Protein AF-T0Z0Q4-F1 (afdb_monomer)

Sequence (146 aa):
KEEAIEDSIKATIDDVARAISLTKPKDSENGPKSVRIILASDWKCKAYNALCKERTMEKVLSNKEFASVEKQELAKFLSKYMKGLNSIKPIPEISQKEMNTAFTEAKKFMESKIGCSVEIESESESDSKRASRAETLKPSIDAVWA

pLDDT: mean 94.5, std 3.73, range [77.31, 98.0]

Organism: NCBI:txid410659

Secondary structure (DSSP, 8-state):
-HHHHHHHHHHHHHHHHHHHHHH--TT--S--SEEEEEEPPHHHHHHHHHHHHH--HHHHHT-GGGTTS-HHHHHHHHHHHHTTTTT--------HHHHHHHHHHHHHHHHHHHSSEEEEEETTT---TTGGG-BTTB-EEEEE--

Nearest PDB structures (foldseek):
  8cbb-assembly2_D  TM=2.876E-01  e=1.851E+00  Enhygromyxa salina

Structure (mmCIF, N/CA/C/O backbone):
data_AF-T0Z0Q4-F1
#
_entry.id   AF-T0Z0Q4-F1
#
loop_
_atom_site.group_PDB
_atom_site.id
_atom_site.type_symbol
_atom_site.label_atom_id
_atom_site.label_alt_id
_atom_site.label_comp_id
_atom_site.label_asym_id
_atom_site.label_entity_id
_atom_site.label_seq_id
_atom_site.pdbx_PDB_ins_code
_atom_site.Cartn_x
_atom_site.Cartn_y
_atom_site.Cartn_z
_atom_site.occupancy
_atom_site.B_iso_or_equiv
_atom_site.auth_seq_id
_atom_site.auth_comp_id
_atom_site.auth_asym_id
_atom_site.auth_atom_id
_atom_site.pdbx_PDB_model_num
ATOM 1 N N . LYS A 1 1 ? 1.549 -13.871 9.266 1.00 85.81 1 LYS A N 1
ATOM 2 C CA . LYS A 1 1 ? 2.051 -12.557 8.789 1.00 85.81 1 LYS A CA 1
ATOM 3 C C . LYS A 1 1 ? 2.891 -12.760 7.542 1.00 85.81 1 LYS A C 1
ATOM 5 O O . LYS A 1 1 ? 2.504 -12.224 6.522 1.00 85.81 1 LYS A O 1
ATOM 10 N N . GLU A 1 2 ? 3.934 -13.589 7.614 1.00 89.69 2 GLU A N 1
ATOM 11 C CA . GLU A 1 2 ? 4.782 -13.972 6.471 1.00 89.69 2 GLU A CA 1
ATOM 12 C C . GLU A 1 2 ? 3.971 -14.436 5.255 1.00 89.69 2 GLU A C 1
ATOM 14 O O . GLU A 1 2 ? 4.082 -13.829 4.201 1.00 89.69 2 GLU A O 1
ATOM 19 N N . GLU A 1 3 ? 3.049 -15.389 5.433 1.00 93.38 3 GLU A N 1
ATOM 20 C CA . GLU A 1 3 ? 2.157 -15.854 4.355 1.00 93.38 3 GLU A CA 1
ATOM 21 C C . GLU A 1 3 ? 1.392 -14.703 3.670 1.00 93.38 3 GLU A C 1
ATOM 23 O O . GLU A 1 3 ? 1.388 -14.591 2.451 1.00 93.38 3 GLU A O 1
ATOM 28 N N . ALA A 1 4 ? 0.832 -13.768 4.448 1.00 94.00 4 ALA A N 1
ATOM 29 C CA . ALA A 1 4 ? 0.109 -12.618 3.900 1.00 94.00 4 ALA A CA 1
ATOM 30 C C . ALA A 1 4 ? 1.024 -11.634 3.144 1.00 94.00 4 ALA A C 1
ATOM 32 O O . ALA A 1 4 ? 0.576 -10.982 2.200 1.00 94.00 4 ALA A O 1
ATOM 33 N N . ILE A 1 5 ? 2.290 -11.515 3.553 1.00 95.75 5 ILE A N 1
ATOM 34 C CA . ILE A 1 5 ? 3.295 -10.697 2.864 1.00 95.75 5 ILE A CA 1
ATOM 35 C C . ILE A 1 5 ? 3.680 -11.362 1.541 1.00 95.75 5 ILE A C 1
ATOM 37 O O . ILE A 1 5 ? 3.664 -10.706 0.501 1.00 95.75 5 ILE A O 1
ATOM 41 N N . GLU A 1 6 ? 3.978 -12.662 1.555 1.00 96.06 6 GLU A N 1
ATOM 42 C CA . GLU A 1 6 ? 4.308 -13.419 0.346 1.00 96.06 6 GLU A CA 1
ATOM 43 C C . GLU A 1 6 ? 3.171 -13.397 -0.675 1.00 96.06 6 GLU A C 1
ATOM 45 O O . GLU A 1 6 ? 3.405 -13.172 -1.865 1.00 96.06 6 GLU A O 1
ATOM 50 N N . ASP A 1 7 ? 1.936 -13.593 -0.216 1.00 96.88 7 ASP A N 1
ATOM 51 C CA . ASP A 1 7 ? 0.750 -13.522 -1.061 1.00 96.88 7 ASP A CA 1
ATOM 52 C C . ASP A 1 7 ? 0.555 -12.116 -1.629 1.00 96.88 7 ASP A C 1
ATOM 54 O O . ASP A 1 7 ? 0.236 -11.971 -2.810 1.00 96.88 7 ASP A O 1
ATOM 58 N N . SER A 1 8 ? 0.815 -11.073 -0.833 1.00 96.81 8 SER A N 1
ATOM 59 C CA . SER A 1 8 ? 0.790 -9.688 -1.309 1.00 96.81 8 SER A CA 1
ATOM 60 C C . SER A 1 8 ? 1.841 -9.447 -2.396 1.00 96.81 8 SER A C 1
ATOM 62 O O . SER A 1 8 ? 1.524 -8.837 -3.418 1.00 96.81 8 SER A O 1
ATOM 64 N N . ILE A 1 9 ? 3.062 -9.971 -2.246 1.00 97.81 9 ILE A N 1
ATOM 65 C CA . ILE A 1 9 ? 4.125 -9.860 -3.258 1.00 97.81 9 ILE A CA 1
ATOM 66 C C . ILE A 1 9 ? 3.714 -10.570 -4.552 1.00 97.81 9 ILE A C 1
ATOM 68 O O . ILE A 1 9 ? 3.768 -9.962 -5.622 1.00 97.81 9 ILE A O 1
ATOM 72 N N . LYS A 1 10 ? 3.254 -11.826 -4.471 1.00 97.62 10 LYS A N 1
ATOM 73 C CA . LYS A 1 10 ? 2.795 -12.602 -5.640 1.00 97.62 10 LYS A CA 1
ATOM 74 C C . LYS A 1 10 ? 1.644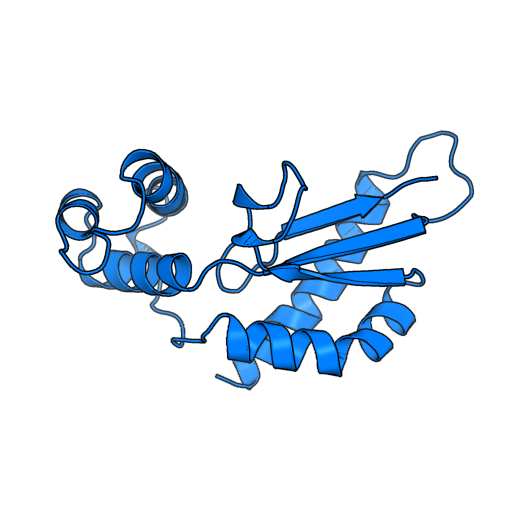 -11.892 -6.356 1.00 97.62 10 LYS A C 1
ATOM 76 O O . LYS A 1 10 ? 1.720 -11.660 -7.560 1.00 97.62 10 LYS A O 1
ATOM 81 N N . ALA A 1 11 ? 0.627 -11.466 -5.607 1.00 97.69 11 ALA A N 1
ATOM 82 C CA . ALA A 1 11 ? -0.507 -10.727 -6.152 1.00 97.69 11 ALA A CA 1
ATOM 83 C C . ALA A 1 11 ? -0.083 -9.389 -6.775 1.00 97.69 11 ALA A C 1
ATOM 85 O O . ALA A 1 11 ? -0.639 -8.990 -7.797 1.00 97.69 11 ALA A O 1
ATOM 86 N N . THR A 1 12 ? 0.916 -8.713 -6.197 1.00 97.94 12 THR A N 1
ATOM 87 C CA . THR A 1 12 ? 1.457 -7.461 -6.741 1.00 97.94 12 THR A CA 1
ATOM 88 C C . THR A 1 12 ? 2.158 -7.695 -8.074 1.00 97.94 12 THR A C 1
ATOM 90 O O . THR A 1 12 ? 1.944 -6.915 -8.994 1.00 97.94 12 THR A O 1
ATOM 93 N N . ILE A 1 13 ? 2.944 -8.767 -8.226 1.00 97.38 13 ILE A N 1
ATOM 94 C CA . ILE A 1 13 ? 3.571 -9.122 -9.513 1.00 97.38 13 ILE A CA 1
ATOM 95 C C . ILE A 1 13 ? 2.496 -9.286 -10.597 1.00 97.38 13 ILE A C 1
ATOM 97 O O . ILE A 1 13 ? 2.605 -8.691 -11.673 1.00 97.38 13 ILE A O 1
ATOM 101 N N . ASP A 1 14 ? 1.427 -10.024 -10.294 1.00 97.06 14 ASP A N 1
ATOM 102 C CA . ASP A 1 14 ? 0.314 -10.228 -11.224 1.00 97.06 14 ASP A CA 1
ATOM 103 C C . ASP A 1 14 ? -0.428 -8.919 -11.537 1.00 97.06 14 ASP A C 1
ATOM 105 O O . ASP A 1 14 ? -0.777 -8.651 -12.690 1.00 97.06 14 ASP A O 1
ATOM 109 N N . ASP A 1 15 ? -0.669 -8.081 -10.524 1.00 96.88 15 ASP A N 1
ATOM 110 C CA . ASP A 1 15 ? -1.294 -6.768 -10.694 1.00 96.88 15 ASP A CA 1
ATOM 111 C C . ASP A 1 15 ? -0.422 -5.823 -11.532 1.00 96.88 15 ASP A C 1
ATOM 113 O O . ASP A 1 15 ? -0.968 -5.074 -12.344 1.00 96.88 15 ASP A O 1
ATOM 117 N N . VAL A 1 16 ? 0.908 -5.876 -11.404 1.00 96.50 16 VAL A N 1
ATOM 118 C CA . VAL A 1 16 ? 1.832 -5.098 -12.241 1.00 96.50 16 VAL A CA 1
ATOM 119 C C . VAL A 1 16 ? 1.744 -5.565 -13.690 1.00 96.50 16 VAL A C 1
ATOM 121 O O . VAL A 1 16 ? 1.540 -4.736 -14.575 1.00 96.50 16 VAL A O 1
ATOM 124 N N . ALA A 1 17 ? 1.823 -6.873 -13.947 1.00 94.00 17 ALA A N 1
ATOM 125 C CA . ALA A 1 17 ? 1.706 -7.416 -15.300 1.00 94.00 17 ALA A CA 1
ATOM 126 C C . ALA A 1 17 ? 0.376 -7.007 -15.960 1.00 94.00 17 ALA A C 1
ATOM 128 O O . ALA A 1 17 ? 0.351 -6.530 -17.100 1.00 94.00 17 ALA A O 1
ATOM 129 N N . ARG A 1 18 ? -0.732 -7.094 -15.209 1.00 94.75 18 ARG A N 1
ATOM 130 C CA . ARG A 1 18 ? -2.044 -6.598 -15.650 1.00 94.75 18 ARG A CA 1
ATOM 131 C C . ARG A 1 18 ? -2.023 -5.095 -15.916 1.00 94.75 18 ARG A C 1
ATOM 133 O O . ARG A 1 18 ? -2.466 -4.669 -16.982 1.00 94.75 18 ARG A O 1
ATOM 140 N N . ALA A 1 19 ? -1.504 -4.289 -14.994 1.00 93.56 19 ALA A N 1
ATOM 141 C CA . ALA A 1 19 ? -1.449 -2.837 -15.140 1.00 9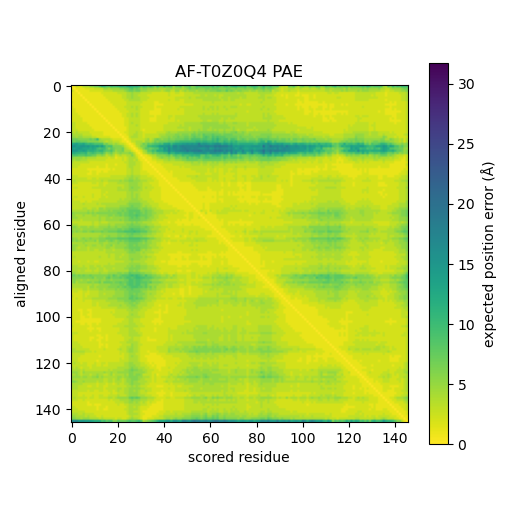3.56 19 ALA A CA 1
ATOM 142 C C . ALA A 1 19 ? -0.654 -2.421 -16.384 1.00 93.56 19 ALA A C 1
ATOM 144 O O . ALA A 1 19 ? -1.125 -1.575 -17.142 1.00 93.56 19 ALA A O 1
ATOM 145 N N . ILE A 1 20 ? 0.493 -3.051 -16.642 1.00 92.94 20 ILE A N 1
ATOM 146 C CA . ILE A 1 20 ? 1.300 -2.818 -17.846 1.00 92.94 20 ILE A CA 1
ATOM 147 C C . ILE A 1 20 ? 0.488 -3.146 -19.099 1.00 92.94 20 ILE A C 1
ATOM 149 O O . ILE A 1 20 ? 0.399 -2.311 -19.997 1.00 92.94 20 ILE A O 1
ATOM 153 N N . SER A 1 21 ? -0.167 -4.312 -19.142 1.00 91.44 21 SER A N 1
ATOM 154 C CA . SER A 1 21 ? -0.968 -4.719 -20.306 1.00 91.44 21 SER A CA 1
ATOM 155 C C . SER A 1 21 ? -2.115 -3.750 -20.620 1.00 91.44 21 SER A C 1
ATOM 157 O O . SER A 1 21 ? -2.423 -3.515 -21.784 1.00 91.44 21 SER A O 1
ATOM 159 N N . LEU A 1 22 ? -2.716 -3.152 -19.586 1.00 90.75 22 LEU A N 1
ATOM 160 C CA . LEU A 1 22 ? -3.858 -2.244 -19.708 1.00 90.75 22 LEU A CA 1
ATOM 161 C C . LEU A 1 22 ? -3.456 -0.789 -19.973 1.00 90.75 22 LEU A C 1
ATOM 163 O O . LEU A 1 22 ? -4.265 -0.023 -20.489 1.00 90.75 22 LEU A O 1
ATOM 167 N N . THR A 1 23 ? -2.247 -0.388 -19.577 1.00 90.81 23 THR A N 1
ATOM 168 C CA . THR A 1 23 ? -1.784 1.009 -19.663 1.00 90.81 23 THR A CA 1
ATOM 169 C C . THR A 1 23 ? -0.763 1.247 -20.765 1.00 90.81 23 THR A C 1
ATOM 171 O O . THR A 1 23 ? -0.350 2.390 -20.952 1.00 90.81 23 THR A O 1
ATOM 174 N N . LYS A 1 24 ? -0.390 0.200 -21.513 1.00 89.88 24 LYS A N 1
ATOM 175 C CA . LYS A 1 24 ? 0.546 0.283 -22.632 1.00 89.88 24 LYS A CA 1
ATOM 176 C C . LYS A 1 24 ? 0.107 1.357 -23.642 1.00 89.88 24 LYS A C 1
ATOM 178 O O . LYS A 1 24 ? -0.968 1.219 -24.235 1.00 89.88 24 LYS A O 1
ATOM 183 N N . PRO A 1 25 ? 0.914 2.414 -23.861 1.00 88.69 25 PRO A N 1
ATOM 184 C CA . PRO A 1 25 ? 0.650 3.396 -24.903 1.00 88.69 25 PRO A CA 1
ATOM 185 C C . PRO A 1 25 ? 0.603 2.717 -26.272 1.00 88.69 25 PRO A C 1
ATOM 187 O O . PRO A 1 25 ? 1.389 1.806 -26.537 1.00 88.69 25 PRO A O 1
ATOM 190 N N . LYS A 1 26 ? -0.304 3.168 -27.146 1.00 82.19 26 LYS A N 1
ATOM 191 C CA . LYS A 1 26 ? -0.517 2.566 -28.475 1.00 82.19 26 LYS A CA 1
ATOM 192 C C . LYS A 1 26 ? 0.756 2.508 -29.324 1.00 82.19 26 LYS A C 1
ATOM 194 O O . LYS A 1 26 ? 0.927 1.551 -30.067 1.00 82.19 26 LYS A O 1
ATOM 199 N N . ASP A 1 27 ? 1.639 3.486 -29.146 1.00 80.69 27 ASP A N 1
ATOM 200 C CA . ASP A 1 27 ? 2.865 3.648 -29.933 1.00 80.69 27 ASP A CA 1
ATOM 201 C C . ASP A 1 27 ? 4.118 3.105 -29.219 1.00 80.69 27 ASP A C 1
ATOM 203 O O . ASP A 1 27 ? 5.233 3.245 -29.714 1.00 80.69 27 ASP A O 1
ATOM 207 N N . SER A 1 28 ? 3.962 2.486 -28.041 1.00 79.62 28 SER A N 1
ATOM 208 C CA . SER A 1 28 ? 5.088 1.910 -27.303 1.00 79.62 28 SER A CA 1
ATOM 209 C C . SER A 1 28 ? 5.332 0.478 -27.759 1.00 79.62 28 SER A C 1
ATOM 211 O O . SER A 1 28 ? 4.580 -0.427 -27.405 1.00 79.62 28 SER A O 1
ATOM 213 N N . GLU A 1 29 ? 6.406 0.222 -28.501 1.00 79.44 29 GLU A N 1
ATOM 214 C CA . GLU A 1 29 ? 6.834 -1.159 -28.772 1.00 79.44 29 GLU A CA 1
ATOM 215 C C . GLU A 1 29 ? 7.454 -1.808 -27.523 1.00 79.44 29 GLU A C 1
ATOM 217 O O . GLU A 1 29 ? 7.296 -3.010 -27.298 1.00 79.44 29 GLU A O 1
ATOM 222 N N . ASN A 1 30 ? 8.045 -0.988 -26.650 1.00 82.06 30 ASN A N 1
ATOM 223 C CA . ASN A 1 30 ? 8.739 -1.411 -25.438 1.00 82.06 30 ASN A CA 1
ATOM 224 C C . ASN A 1 30 ? 7.820 -1.471 -24.204 1.00 82.06 30 ASN A C 1
ATOM 226 O O . ASN A 1 30 ? 6.720 -0.906 -24.182 1.00 82.06 30 ASN A O 1
ATOM 230 N N . GLY A 1 31 ? 8.283 -2.178 -23.169 1.00 86.12 31 GLY A N 1
ATOM 231 C CA . GLY A 1 31 ? 7.695 -2.136 -21.827 1.00 86.12 31 GLY A CA 1
ATOM 232 C C . GLY A 1 31 ? 7.994 -0.816 -21.100 1.00 86.12 31 GLY A C 1
ATOM 233 O O . GLY A 1 31 ? 8.743 0.016 -21.619 1.00 86.12 31 GLY A O 1
ATOM 234 N N . PRO A 1 32 ? 7.421 -0.600 -19.903 1.00 93.44 32 PRO A N 1
ATOM 235 C CA . PRO A 1 32 ? 7.720 0.585 -19.107 1.00 93.44 32 PRO A CA 1
ATOM 236 C C . PRO A 1 32 ? 9.203 0.618 -18.717 1.00 93.44 32 PRO A C 1
ATOM 238 O O . PRO A 1 32 ? 9.846 -0.421 -18.550 1.00 93.44 32 PRO A O 1
ATOM 241 N N . LYS A 1 33 ? 9.736 1.825 -18.522 1.00 93.38 33 LYS A N 1
ATOM 242 C CA . LYS A 1 33 ? 11.106 2.044 -18.044 1.00 93.38 33 LYS A CA 1
ATOM 243 C C . LYS A 1 33 ? 11.276 1.524 -16.617 1.00 93.38 33 LYS A C 1
ATOM 245 O O . LYS A 1 33 ? 12.253 0.842 -16.309 1.00 93.38 33 LYS A O 1
ATOM 250 N N . SER A 1 34 ? 10.326 1.857 -15.751 1.00 95.44 34 SER A N 1
ATOM 251 C CA . SER A 1 34 ? 10.277 1.375 -14.376 1.00 95.44 34 SER A CA 1
ATOM 252 C C . SER A 1 34 ? 8.841 1.276 -13.881 1.00 95.44 34 SER A C 1
ATOM 254 O O . SER A 1 34 ? 7.911 1.842 -14.462 1.00 95.44 34 SER A O 1
ATOM 256 N N . VAL A 1 35 ? 8.656 0.530 -12.800 1.00 96.75 35 VAL A N 1
ATOM 257 C CA . VAL A 1 35 ? 7.403 0.463 -12.056 1.00 96.75 35 VAL A CA 1
ATOM 258 C C . VAL A 1 35 ? 7.682 0.837 -10.613 1.00 96.75 35 VAL A C 1
ATOM 260 O O . VAL A 1 35 ? 8.540 0.237 -9.968 1.00 96.75 35 VAL A O 1
ATOM 263 N N . ARG A 1 36 ? 6.919 1.797 -10.097 1.00 97.25 36 ARG A N 1
ATOM 264 C CA . ARG A 1 36 ? 6.897 2.140 -8.678 1.00 97.25 36 ARG A CA 1
ATOM 265 C C . ARG A 1 36 ? 5.820 1.332 -7.978 1.00 97.25 36 ARG A C 1
ATOM 267 O O . ARG A 1 36 ? 4.665 1.306 -8.412 1.00 97.25 36 ARG A O 1
ATOM 274 N N . ILE A 1 37 ? 6.204 0.686 -6.890 1.00 97.94 37 ILE A N 1
ATOM 275 C CA . ILE A 1 37 ? 5.340 -0.075 -5.999 1.00 97.94 37 ILE A CA 1
ATOM 276 C C . ILE A 1 37 ? 5.325 0.664 -4.670 1.00 97.94 37 ILE A C 1
ATOM 278 O O . ILE A 1 37 ? 6.322 0.720 -3.954 1.00 97.94 37 ILE A O 1
ATOM 282 N N . ILE A 1 38 ? 4.176 1.253 -4.367 1.00 98.00 38 ILE A N 1
ATOM 283 C CA . ILE A 1 38 ? 4.005 2.185 -3.262 1.00 98.00 38 ILE A CA 1
ATOM 284 C C . ILE A 1 38 ? 3.251 1.477 -2.142 1.00 98.00 38 ILE A C 1
ATOM 286 O O . ILE A 1 38 ? 2.103 1.049 -2.314 1.00 98.00 38 ILE A O 1
ATOM 290 N N . LEU A 1 39 ? 3.907 1.355 -0.995 1.00 97.94 39 LEU A N 1
ATOM 291 C CA . LEU A 1 39 ? 3.424 0.634 0.171 1.00 97.94 39 LEU A CA 1
ATOM 292 C C . LEU A 1 39 ? 2.642 1.565 1.097 1.00 97.94 39 LEU A C 1
ATOM 294 O O . LEU A 1 39 ? 3.086 2.666 1.426 1.00 97.94 39 LEU A O 1
ATOM 298 N N . ALA A 1 40 ? 1.471 1.100 1.528 1.00 96.75 40 ALA A N 1
ATOM 299 C CA . ALA A 1 40 ? 0.572 1.866 2.378 1.00 96.75 40 ALA A CA 1
ATOM 300 C C . ALA A 1 40 ? 1.210 2.247 3.720 1.00 96.75 40 ALA A C 1
ATOM 302 O O . ALA A 1 40 ? 2.029 1.519 4.280 1.00 96.75 40 ALA A O 1
ATOM 303 N N . SER A 1 41 ? 0.773 3.385 4.249 1.00 95.88 41 SER A N 1
ATOM 304 C CA . SER A 1 41 ? 1.140 3.843 5.588 1.00 95.88 41 SER A CA 1
ATOM 305 C C . SER A 1 41 ? 0.556 2.942 6.685 1.00 95.88 41 SER A C 1
ATOM 307 O O . SER A 1 41 ? -0.549 2.411 6.540 1.00 95.88 41 SER A O 1
ATOM 309 N N . ASP A 1 42 ? 1.246 2.842 7.826 1.00 94.69 42 ASP A N 1
ATOM 310 C CA . ASP A 1 42 ? 0.851 1.995 8.971 1.00 94.69 42 ASP A CA 1
ATOM 311 C C . ASP A 1 42 ? -0.592 2.212 9.431 1.00 94.69 42 ASP A C 1
ATOM 313 O O . ASP A 1 42 ? -1.323 1.269 9.756 1.00 94.69 42 ASP A O 1
ATOM 317 N N . TRP A 1 43 ? -1.025 3.473 9.442 1.00 95.75 43 TRP A N 1
ATOM 318 C CA . TRP A 1 43 ? -2.342 3.840 9.943 1.00 95.75 43 TRP A CA 1
ATOM 319 C C . TRP A 1 43 ? -3.475 3.184 9.145 1.00 95.75 43 TRP A C 1
ATOM 321 O O . TRP A 1 43 ? -4.529 2.927 9.719 1.00 95.75 43 TRP A O 1
ATOM 331 N N . LYS A 1 44 ? -3.275 2.849 7.862 1.00 96.12 44 LYS A N 1
ATOM 332 C CA . LYS A 1 44 ? -4.302 2.208 7.022 1.00 96.12 44 LYS A CA 1
ATOM 333 C C . LYS A 1 44 ? -4.615 0.788 7.475 1.00 96.12 44 LYS A C 1
ATOM 335 O O . LYS A 1 44 ? -5.783 0.414 7.528 1.00 96.12 44 LYS A O 1
ATOM 340 N N . CYS A 1 45 ? -3.590 0.026 7.864 1.00 95.75 45 CYS A N 1
ATOM 341 C CA . CYS A 1 45 ? -3.754 -1.313 8.438 1.00 95.75 45 CYS A CA 1
ATOM 342 C C . CYS A 1 45 ? -4.593 -1.252 9.720 1.00 95.75 45 CYS A C 1
ATOM 344 O O . CYS A 1 45 ? -5.605 -1.944 9.867 1.00 95.75 45 CYS A O 1
ATOM 346 N N . LYS A 1 46 ? -4.217 -0.331 10.610 1.00 96.44 46 LYS A N 1
ATOM 347 C CA . LYS A 1 46 ? -4.900 -0.093 11.883 1.00 96.44 46 LYS A CA 1
ATOM 348 C C . LYS A 1 46 ? -6.335 0.384 11.684 1.00 96.44 46 LYS A C 1
ATOM 350 O O . LYS A 1 46 ? -7.247 -0.158 12.298 1.00 96.44 46 LYS A O 1
ATOM 355 N N . ALA A 1 47 ? -6.559 1.337 10.782 1.00 97.06 47 ALA A N 1
ATOM 356 C CA . ALA A 1 47 ? -7.880 1.866 10.462 1.00 97.06 47 ALA A CA 1
ATOM 357 C C . ALA A 1 47 ? -8.797 0.795 9.859 1.00 97.06 47 ALA A C 1
ATOM 359 O O . ALA A 1 47 ? -9.963 0.696 10.241 1.00 97.06 47 ALA A O 1
ATOM 360 N N . TYR A 1 48 ? -8.273 -0.046 8.963 1.00 97.00 48 TYR A N 1
ATOM 361 C CA . TYR A 1 48 ? -9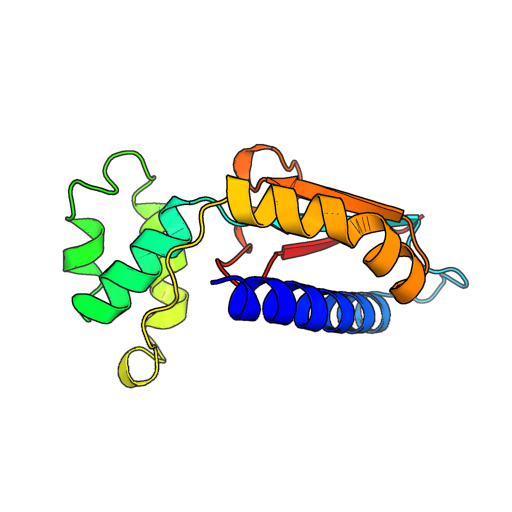.011 -1.170 8.391 1.00 97.00 48 TYR A CA 1
ATOM 362 C C . TYR A 1 48 ? -9.418 -2.186 9.470 1.00 97.00 48 TYR A C 1
ATOM 364 O O . TYR A 1 48 ? -10.584 -2.581 9.549 1.00 97.00 48 TYR A O 1
ATOM 372 N N . ASN A 1 49 ? -8.490 -2.572 10.348 1.00 97.06 49 ASN A N 1
ATOM 373 C CA . ASN A 1 49 ? -8.773 -3.504 11.440 1.00 97.06 49 ASN A CA 1
ATOM 374 C C . ASN A 1 49 ? -9.731 -2.905 12.483 1.00 97.06 49 ASN A C 1
ATOM 376 O O . ASN A 1 49 ? -10.637 -3.596 12.956 1.00 97.06 49 ASN A O 1
ATOM 380 N N . ALA A 1 50 ? -9.602 -1.611 12.784 1.00 97.25 50 ALA A N 1
ATOM 381 C CA . ALA A 1 50 ? -10.549 -0.883 13.620 1.00 97.25 50 ALA A CA 1
ATOM 382 C C . ALA A 1 50 ? -11.952 -0.879 12.996 1.00 97.25 50 ALA A C 1
ATOM 384 O O . ALA A 1 50 ? -12.926 -1.142 13.695 1.00 97.25 50 ALA A O 1
ATOM 385 N N . LEU A 1 51 ? -12.074 -0.680 11.680 1.00 97.31 51 LEU A N 1
ATOM 386 C CA . LEU A 1 51 ? -13.362 -0.756 10.985 1.00 97.31 51 LEU A CA 1
ATOM 387 C C . LEU A 1 51 ? -13.964 -2.166 11.022 1.00 97.31 51 LEU A C 1
ATOM 389 O O . LEU A 1 51 ? -15.166 -2.312 11.253 1.00 97.31 51 LEU A O 1
ATOM 393 N N . CYS A 1 52 ? -13.141 -3.205 10.850 1.00 96.38 52 CYS A N 1
ATOM 394 C CA . CYS A 1 52 ? -13.573 -4.600 10.980 1.00 96.38 52 CYS A CA 1
ATOM 395 C C . CYS A 1 52 ? -14.153 -4.898 12.369 1.00 96.38 52 CYS A C 1
ATOM 397 O O . CYS A 1 52 ? -15.100 -5.676 12.487 1.00 96.38 52 CYS A O 1
ATOM 399 N N . LYS A 1 53 ? -13.585 -4.289 13.415 1.00 96.12 53 LYS A N 1
ATOM 400 C CA . LYS A 1 53 ? -14.026 -4.453 14.802 1.00 96.12 53 LYS A CA 1
ATOM 401 C C . LYS A 1 53 ? -15.276 -3.631 15.110 1.00 96.12 53 LYS A C 1
ATOM 403 O O . LYS A 1 53 ? -16.260 -4.170 15.603 1.00 96.12 53 LYS A O 1
ATOM 408 N N . GLU A 1 54 ? -15.233 -2.334 14.829 1.00 96.19 54 GLU A N 1
ATOM 409 C CA . GLU A 1 54 ? -16.254 -1.381 15.270 1.00 96.19 54 GLU A CA 1
ATOM 410 C C . GLU A 1 54 ? -17.509 -1.387 14.397 1.00 96.19 54 GLU A C 1
ATOM 412 O O . GLU A 1 54 ? -18.579 -0.985 14.861 1.00 96.19 54 GLU A O 1
ATOM 417 N N . ARG A 1 55 ? -17.382 -1.843 13.142 1.00 95.06 55 ARG A N 1
ATOM 418 C CA . ARG A 1 55 ? -18.445 -1.897 12.125 1.00 95.06 55 ARG A CA 1
ATOM 419 C C . ARG A 1 55 ? -19.132 -0.550 11.861 1.00 95.06 55 ARG A C 1
ATOM 421 O O . ARG A 1 55 ? -20.201 -0.514 11.266 1.00 95.06 55 ARG A O 1
ATOM 428 N N . THR A 1 56 ? -18.537 0.569 12.267 1.00 95.62 56 THR A N 1
ATOM 429 C CA . THR A 1 56 ? -19.035 1.911 11.946 1.00 95.62 56 THR A CA 1
ATOM 430 C C . THR A 1 56 ? -17.871 2.864 11.716 1.00 95.62 56 THR A C 1
ATOM 432 O O . THR A 1 56 ? -16.851 2.802 12.406 1.00 95.62 56 THR A O 1
ATOM 435 N N . MET A 1 57 ? -18.008 3.755 10.734 1.00 96.06 57 MET A N 1
ATOM 436 C CA . MET A 1 57 ? -16.952 4.709 10.389 1.00 96.06 57 MET A CA 1
ATOM 437 C C . MET A 1 57 ? -16.793 5.770 11.483 1.00 96.06 57 MET A C 1
ATOM 439 O O . MET A 1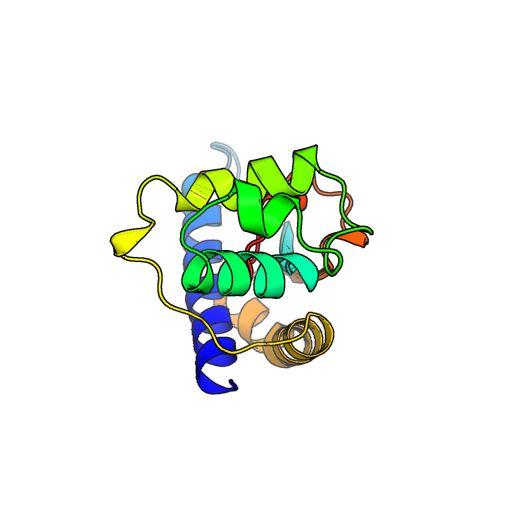 57 ? -15.678 6.153 11.821 1.00 96.06 57 MET A O 1
ATOM 443 N N . GLU A 1 58 ? -17.899 6.202 12.086 1.00 96.19 58 GLU A N 1
ATOM 444 C CA . GLU A 1 58 ? -17.966 7.260 13.096 1.00 96.19 58 GLU A CA 1
ATOM 445 C C . GLU A 1 58 ? -17.132 6.921 14.335 1.00 96.19 58 GLU A C 1
ATOM 447 O O . GLU A 1 58 ? -16.447 7.787 14.887 1.00 96.19 58 GLU A O 1
ATOM 452 N N . LYS A 1 59 ? -17.141 5.648 14.750 1.00 96.69 59 LYS A N 1
ATOM 453 C CA . LYS A 1 59 ? -16.337 5.170 15.880 1.00 96.69 59 LYS A CA 1
ATOM 454 C C . LYS A 1 59 ? -14.848 5.188 15.561 1.00 96.69 59 LYS A C 1
ATOM 456 O O . LYS A 1 59 ? -14.059 5.617 16.397 1.00 96.69 59 LYS A O 1
ATOM 461 N N . VAL A 1 60 ? -14.467 4.780 14.349 1.00 97.31 60 VAL A N 1
ATOM 462 C CA . VAL A 1 60 ? -13.064 4.801 13.909 1.00 97.31 60 VAL A CA 1
ATOM 463 C C . VAL A 1 60 ? -12.564 6.242 13.784 1.00 97.31 60 VAL A C 1
ATOM 465 O O . VAL A 1 60 ? -11.499 6.560 14.299 1.00 97.31 60 VAL A O 1
ATOM 468 N N . LEU A 1 61 ? -13.360 7.142 13.198 1.00 96.75 61 LEU A N 1
ATOM 469 C CA . LEU A 1 61 ? -13.034 8.571 13.065 1.00 96.75 61 LEU A CA 1
ATOM 470 C C . LEU A 1 61 ? -12.889 9.298 14.411 1.00 96.75 61 LEU A C 1
ATOM 472 O O . LEU A 1 61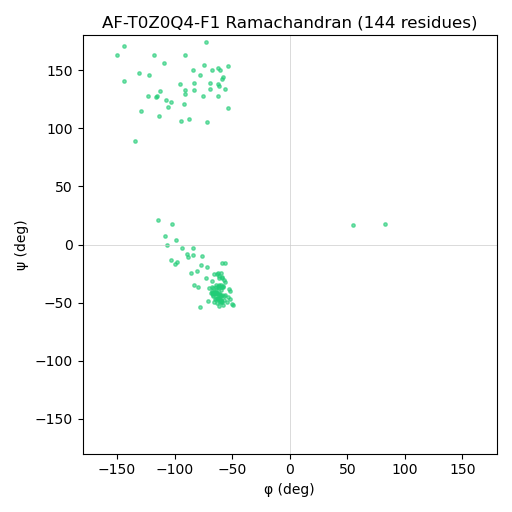 ? -12.214 10.324 14.489 1.00 96.75 61 LEU A O 1
ATOM 476 N N . SER A 1 62 ? -13.537 8.788 15.459 1.00 96.19 62 SER A N 1
ATOM 477 C CA . SER A 1 62 ? -13.481 9.348 16.815 1.00 96.19 62 SER A CA 1
ATOM 478 C C . SER A 1 62 ? -12.401 8.699 17.691 1.00 96.19 62 SER A C 1
ATOM 480 O O . SER A 1 62 ? -12.213 9.112 18.837 1.00 96.19 62 SER A O 1
ATOM 482 N N . ASN A 1 63 ? -11.691 7.684 17.187 1.00 95.75 63 ASN A N 1
ATOM 483 C CA . ASN A 1 63 ? -10.658 6.985 17.942 1.00 95.75 63 ASN A CA 1
ATOM 484 C C . ASN A 1 63 ? -9.381 7.843 18.035 1.00 95.75 63 ASN A C 1
ATOM 486 O O . ASN A 1 63 ? -8.833 8.292 17.028 1.00 95.75 63 ASN A O 1
ATOM 490 N N . LYS A 1 64 ? -8.883 8.033 19.265 1.00 95.19 64 LYS A N 1
ATOM 491 C CA . LYS A 1 64 ? -7.667 8.809 19.565 1.00 95.19 64 LYS A CA 1
ATOM 492 C C . LYS A 1 64 ? -6.414 8.260 18.880 1.00 95.19 64 LYS A C 1
ATOM 494 O O . LYS A 1 64 ? -5.484 9.025 18.650 1.00 95.19 64 LYS A O 1
ATOM 499 N N . GLU A 1 65 ? -6.394 6.974 18.537 1.00 95.19 65 GLU A N 1
ATOM 500 C CA . GLU A 1 65 ? -5.287 6.344 17.809 1.00 95.19 65 GLU A CA 1
ATOM 501 C C . GLU A 1 65 ? -5.019 6.996 16.443 1.00 95.19 65 GLU A C 1
ATOM 503 O O . GLU A 1 65 ? -3.875 7.036 15.999 1.00 95.19 65 GLU A O 1
ATOM 508 N N . PHE A 1 66 ? -6.045 7.567 15.804 1.00 96.31 66 PHE A N 1
ATOM 509 C CA . PHE A 1 66 ? -5.924 8.210 14.493 1.00 96.31 66 PHE A CA 1
ATOM 510 C C . PHE A 1 66 ? -5.892 9.738 14.571 1.00 96.31 66 PHE A C 1
ATOM 512 O O . PHE A 1 66 ? -6.114 10.408 13.567 1.00 96.31 66 PHE A O 1
ATOM 519 N N . ALA A 1 67 ? -5.616 10.313 15.746 1.00 93.88 67 ALA A N 1
ATOM 520 C CA . ALA A 1 67 ? -5.596 11.766 15.925 1.00 93.88 67 ALA A CA 1
ATOM 521 C C . ALA A 1 67 ? -4.528 12.477 15.071 1.00 93.88 67 ALA A C 1
ATOM 523 O O . ALA A 1 67 ? -4.686 13.656 14.767 1.00 93.88 67 ALA A O 1
ATOM 524 N N . SER A 1 68 ? -3.458 11.772 14.687 1.00 94.19 68 SER A N 1
ATOM 525 C CA . SER A 1 68 ? -2.400 12.274 13.801 1.00 94.19 68 SER A CA 1
ATOM 526 C C . SER A 1 68 ? -2.718 12.143 12.308 1.00 94.19 68 SER A C 1
ATOM 528 O O . SER A 1 68 ? -1.969 12.674 11.492 1.00 94.19 68 SER A O 1
ATOM 530 N N . VAL A 1 69 ? -3.797 11.446 11.939 1.00 94.94 69 VAL A N 1
ATOM 531 C CA . VAL A 1 69 ? -4.222 11.261 10.546 1.00 94.94 69 VAL A CA 1
ATOM 532 C C . VAL A 1 69 ? -5.262 12.319 10.200 1.00 94.94 69 VAL A C 1
ATOM 534 O O . VAL A 1 69 ? -6.169 12.601 10.989 1.00 94.94 69 VAL A O 1
ATOM 537 N N . GLU A 1 70 ? -5.171 12.902 9.006 1.00 95.06 70 GLU A N 1
ATOM 538 C CA . GLU A 1 70 ? -6.172 13.865 8.565 1.00 95.06 70 GLU A CA 1
ATOM 539 C C . GLU A 1 70 ? -7.552 13.191 8.467 1.00 95.06 70 GLU A C 1
ATOM 541 O O . GLU A 1 70 ? -7.729 12.166 7.805 1.00 95.06 70 GLU A O 1
ATOM 546 N N . LYS A 1 71 ? -8.572 13.776 9.108 1.00 94.94 71 LYS A N 1
ATOM 547 C CA . LYS A 1 71 ? -9.916 13.175 9.159 1.00 94.94 71 LYS A CA 1
ATOM 548 C C . LYS A 1 71 ? -10.515 12.924 7.776 1.00 94.94 71 LYS A C 1
ATOM 550 O O . LYS A 1 71 ? -11.211 11.927 7.596 1.00 94.94 71 LYS A O 1
ATOM 555 N N . GLN A 1 72 ? -10.267 13.815 6.812 1.00 94.94 72 GLN A N 1
ATOM 556 C CA . GLN A 1 72 ? -10.772 13.650 5.447 1.00 94.94 72 GLN A CA 1
ATOM 557 C C . GLN A 1 72 ? -10.115 12.456 4.749 1.00 94.94 72 GLN A C 1
ATOM 559 O O . GLN A 1 72 ? -10.802 11.670 4.094 1.00 94.94 72 GLN A O 1
ATOM 564 N N . GLU A 1 73 ? -8.806 12.284 4.930 1.00 94.38 73 GLU A N 1
ATOM 565 C CA . GLU A 1 73 ? -8.050 11.161 4.382 1.00 94.38 73 GLU A CA 1
ATOM 566 C C . GLU A 1 73 ? -8.514 9.830 4.983 1.00 94.38 73 GLU A C 1
ATOM 568 O O . GLU A 1 73 ? -8.832 8.888 4.249 1.00 94.38 73 GLU A O 1
ATOM 573 N N . LEU A 1 74 ? -8.655 9.781 6.309 1.00 96.50 74 LEU A N 1
ATOM 574 C CA . LEU A 1 74 ? -9.164 8.613 7.019 1.00 96.50 74 LEU A CA 1
ATOM 575 C C . LEU A 1 74 ? -10.584 8.252 6.559 1.00 96.50 74 LEU A C 1
ATOM 577 O O . LEU A 1 74 ? -10.847 7.100 6.219 1.00 96.50 74 LEU A O 1
ATOM 581 N N . ALA A 1 75 ? -11.494 9.227 6.479 1.00 96.88 75 ALA A N 1
ATOM 582 C CA . ALA A 1 75 ? -12.860 8.998 6.007 1.00 96.88 75 ALA A CA 1
ATOM 583 C C . ALA A 1 75 ? -12.884 8.475 4.562 1.00 96.88 75 ALA A C 1
ATOM 585 O O . ALA A 1 75 ? -13.586 7.507 4.254 1.00 96.88 75 ALA A O 1
ATOM 586 N N . LYS A 1 76 ? -12.071 9.065 3.676 1.00 95.44 76 LYS A N 1
ATOM 587 C CA . LYS A 1 76 ? -11.937 8.628 2.281 1.00 95.44 76 LYS A CA 1
ATOM 588 C C . LYS A 1 76 ? -11.434 7.191 2.194 1.00 95.44 76 LYS A C 1
ATOM 590 O O . LYS A 1 76 ? -11.988 6.412 1.419 1.00 95.44 76 LYS A O 1
ATOM 595 N N . PHE A 1 77 ? -10.439 6.820 2.993 1.00 96.12 77 PHE A N 1
ATOM 596 C CA . PHE A 1 77 ? -9.944 5.449 3.073 1.00 96.12 77 PHE A CA 1
ATOM 597 C C . PHE A 1 77 ? -11.034 4.477 3.546 1.00 96.12 77 PHE A C 1
ATOM 599 O O . PHE A 1 77 ? -11.345 3.515 2.844 1.00 96.12 77 PHE A O 1
ATOM 606 N N . LEU A 1 78 ? -11.680 4.766 4.679 1.00 96.56 78 LEU A N 1
ATOM 607 C CA . LEU A 1 78 ? -12.712 3.908 5.270 1.00 96.56 78 LEU A CA 1
ATOM 608 C C . LEU A 1 78 ? -13.928 3.731 4.346 1.00 96.56 78 LEU A C 1
ATOM 610 O O . LEU A 1 78 ? -14.515 2.650 4.285 1.00 96.56 78 LEU A O 1
ATOM 614 N N . SER A 1 79 ? -14.290 4.767 3.583 1.00 95.94 79 SER A N 1
ATOM 615 C CA . SER A 1 79 ? -15.462 4.753 2.695 1.00 95.94 79 SER A CA 1
ATOM 616 C C . SER A 1 79 ? -15.422 3.646 1.638 1.00 95.94 79 SER A C 1
ATOM 618 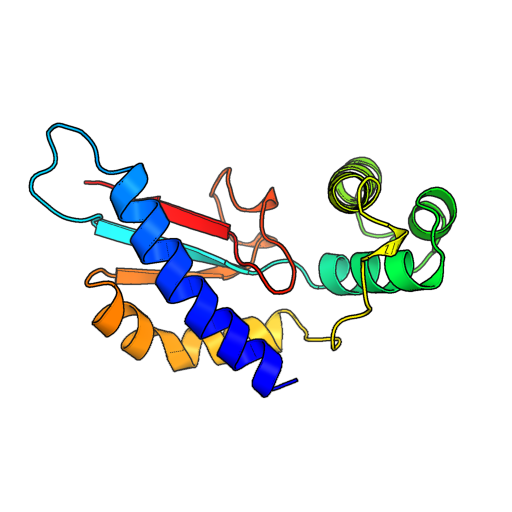O O . SER A 1 79 ? -16.472 3.126 1.254 1.00 95.94 79 SER A O 1
ATOM 620 N N . LYS A 1 80 ? -14.220 3.219 1.227 1.00 94.44 80 LYS A N 1
ATOM 621 C CA . LYS A 1 80 ? -14.009 2.136 0.256 1.00 94.44 80 LYS A CA 1
ATOM 622 C C . LYS A 1 80 ? -14.567 0.796 0.739 1.00 94.44 80 LYS A C 1
ATOM 624 O O . LYS A 1 80 ? -14.994 -0.022 -0.070 1.00 94.44 80 LYS A O 1
ATOM 629 N N . TYR A 1 81 ? -14.600 0.593 2.053 1.00 95.38 81 TYR A N 1
ATOM 630 C CA . TYR A 1 81 ? -14.958 -0.674 2.685 1.00 95.38 81 TYR A CA 1
ATOM 631 C C . TYR A 1 81 ? -16.415 -0.733 3.146 1.00 95.38 81 TYR A C 1
ATOM 633 O O . TYR A 1 81 ? -16.943 -1.818 3.378 1.00 95.38 81 TYR A O 1
ATOM 641 N N . MET A 1 82 ? -17.104 0.410 3.221 1.00 94.12 82 MET A N 1
ATOM 642 C CA . MET A 1 82 ? -18.466 0.483 3.762 1.00 94.12 82 MET A CA 1
ATOM 643 C C . MET A 1 82 ? -19.483 -0.331 2.958 1.00 94.12 82 MET A C 1
ATOM 645 O O . MET A 1 82 ? -20.360 -0.961 3.542 1.00 94.12 82 MET A O 1
ATOM 649 N N . LYS A 1 83 ? -19.343 -0.384 1.626 1.00 92.00 83 LYS A N 1
ATOM 650 C CA . LYS A 1 83 ? -20.234 -1.185 0.763 1.00 92.00 83 LYS A CA 1
ATOM 651 C C . LYS A 1 83 ? -20.110 -2.694 1.008 1.00 92.00 83 LYS A C 1
ATOM 653 O O . LYS A 1 83 ? -21.056 -3.427 0.752 1.00 92.00 83 LYS A O 1
ATOM 658 N N . GLY A 1 84 ? -18.959 -3.146 1.504 1.00 93.56 84 GLY A N 1
ATOM 659 C CA . GLY A 1 84 ? -18.656 -4.547 1.796 1.00 93.56 84 GLY A CA 1
ATOM 660 C C . GLY A 1 84 ? -18.463 -4.818 3.285 1.00 93.56 84 GLY A C 1
ATOM 661 O O . GLY A 1 84 ? -17.828 -5.809 3.640 1.00 93.56 84 GLY A O 1
ATOM 662 N N . LEU A 1 85 ? -18.982 -3.961 4.168 1.00 93.50 85 LEU A N 1
ATOM 663 C CA . LEU A 1 85 ? -18.661 -3.981 5.596 1.00 93.50 85 LEU A CA 1
ATOM 664 C C . LEU A 1 85 ? -18.963 -5.323 6.283 1.00 93.50 85 LEU A C 1
ATOM 666 O O . LEU A 1 85 ? -18.264 -5.707 7.214 1.00 93.50 85 LEU A O 1
ATOM 670 N N . ASN A 1 86 ? -19.966 -6.065 5.816 1.00 92.44 86 ASN A N 1
ATOM 671 C CA . ASN A 1 86 ? -20.301 -7.386 6.363 1.00 92.44 86 ASN A CA 1
ATOM 672 C C . ASN A 1 86 ? -19.344 -8.496 5.893 1.00 92.44 86 ASN A C 1
ATOM 674 O O . ASN A 1 86 ? -19.283 -9.557 6.506 1.00 92.44 86 ASN A O 1
ATOM 678 N N . SER A 1 87 ? -18.594 -8.253 4.817 1.00 93.94 87 SER A N 1
ATOM 679 C CA . SER A 1 87 ? -17.645 -9.204 4.225 1.00 93.94 87 SER A CA 1
ATOM 680 C C . SER A 1 87 ? -16.188 -8.959 4.613 1.00 93.94 87 SER A C 1
ATOM 682 O O . SER A 1 87 ? -15.371 -9.868 4.467 1.00 93.94 87 SER A O 1
ATOM 684 N N . ILE A 1 88 ? -15.847 -7.769 5.128 1.00 93.94 88 ILE A N 1
ATOM 685 C CA . ILE A 1 88 ? -14.474 -7.493 5.560 1.00 93.94 88 ILE A CA 1
ATOM 686 C C . ILE A 1 88 ? -14.119 -8.308 6.807 1.00 93.94 88 ILE A C 1
ATOM 688 O O . ILE A 1 88 ? -14.920 -8.455 7.744 1.00 93.94 88 ILE A O 1
ATOM 692 N N . LYS A 1 89 ? -12.893 -8.829 6.801 1.00 95.00 89 LYS A N 1
ATOM 693 C CA . LYS A 1 89 ? -12.286 -9.606 7.884 1.00 95.00 89 LYS A CA 1
ATOM 694 C C . LYS A 1 89 ? -11.001 -8.918 8.333 1.00 95.00 89 LYS A C 1
ATOM 696 O O . LYS A 1 89 ? -10.320 -8.357 7.472 1.00 95.00 89 LYS A O 1
ATOM 701 N N . PRO A 1 90 ? -10.662 -8.973 9.631 1.00 94.88 90 PRO A N 1
ATOM 702 C CA . PRO A 1 90 ? -9.401 -8.433 10.113 1.00 94.88 90 PRO A CA 1
ATOM 703 C C . PRO A 1 90 ? -8.230 -9.113 9.402 1.00 94.88 90 PRO A C 1
ATOM 705 O O . PRO A 1 90 ? -8.277 -10.308 9.105 1.00 94.88 90 PRO A O 1
ATOM 708 N N . ILE A 1 91 ? -7.190 -8.334 9.141 1.00 94.75 91 ILE A N 1
ATOM 709 C CA . ILE A 1 91 ? -5.939 -8.794 8.543 1.00 94.75 91 ILE A CA 1
ATOM 710 C C . ILE A 1 91 ? -4.827 -8.771 9.593 1.00 94.75 91 ILE A C 1
ATOM 712 O O . ILE A 1 91 ? -4.920 -8.014 10.567 1.00 94.75 91 ILE A O 1
ATOM 716 N N . PRO A 1 92 ? -3.764 -9.576 9.420 1.00 94.38 92 PRO A N 1
ATOM 717 C CA . PRO A 1 92 ? -2.612 -9.510 10.304 1.00 94.38 92 PRO A CA 1
ATOM 718 C C . PRO A 1 92 ? -2.041 -8.091 10.336 1.00 94.38 92 PRO A C 1
ATOM 720 O O . PRO A 1 92 ? -1.859 -7.469 9.292 1.00 94.38 92 PRO A O 1
ATOM 723 N N . GLU A 1 93 ? -1.747 -7.588 11.532 1.00 92.38 93 GLU A N 1
ATOM 724 C CA . GLU A 1 93 ? -1.113 -6.281 11.675 1.00 92.38 93 GLU A CA 1
ATOM 725 C C . GLU A 1 93 ? 0.348 -6.382 11.230 1.00 92.38 93 GLU A C 1
ATOM 727 O O . GLU A 1 93 ? 1.177 -6.990 11.911 1.00 92.38 93 GLU A O 1
ATOM 732 N N . ILE A 1 94 ? 0.637 -5.853 10.046 1.00 93.25 94 ILE A N 1
ATOM 733 C CA . ILE A 1 94 ? 1.971 -5.804 9.451 1.00 93.25 94 ILE A CA 1
ATOM 734 C C . ILE A 1 94 ? 2.349 -4.332 9.342 1.00 93.25 94 ILE A C 1
ATOM 736 O O . ILE A 1 94 ? 1.573 -3.535 8.810 1.00 93.25 94 ILE A O 1
ATOM 740 N N . SER A 1 95 ? 3.516 -3.977 9.868 1.00 93.62 95 SER A N 1
ATOM 741 C CA . SER A 1 95 ? 4.047 -2.624 9.761 1.00 93.62 95 SER A CA 1
ATOM 742 C C . SER A 1 95 ? 4.568 -2.333 8.352 1.00 93.62 95 SER A C 1
ATOM 744 O O . SER A 1 95 ? 5.020 -3.219 7.625 1.00 93.62 95 SER A O 1
ATOM 746 N N . GLN A 1 96 ? 4.579 -1.061 7.977 1.00 94.00 96 GLN A N 1
ATOM 747 C CA . GLN A 1 96 ? 5.163 -0.548 6.749 1.00 94.00 96 GLN A CA 1
ATOM 748 C C . GLN A 1 96 ? 6.644 -0.910 6.676 1.00 94.00 96 GLN A C 1
ATOM 750 O O . GLN A 1 96 ? 7.128 -1.256 5.605 1.00 94.00 96 GLN A O 1
ATOM 755 N N . LYS A 1 97 ? 7.355 -0.910 7.811 1.00 94.94 97 LYS A N 1
ATOM 756 C CA . LYS A 1 97 ? 8.751 -1.355 7.875 1.00 94.94 97 LYS A CA 1
ATOM 757 C C . LYS A 1 97 ? 8.904 -2.831 7.495 1.00 94.94 97 LYS A C 1
ATOM 759 O O . LYS A 1 97 ? 9.798 -3.159 6.716 1.00 94.94 97 LYS A O 1
ATOM 764 N N . GLU A 1 98 ? 8.051 -3.711 8.024 1.00 95.62 98 GLU A N 1
ATOM 765 C CA . GLU A 1 98 ? 8.043 -5.137 7.659 1.00 95.62 98 GLU A CA 1
ATOM 766 C C . GLU A 1 98 ? 7.723 -5.321 6.168 1.00 95.62 98 GLU A C 1
ATOM 768 O O . GLU A 1 98 ? 8.456 -6.023 5.473 1.00 95.62 98 GLU A O 1
ATOM 773 N N . MET A 1 99 ? 6.696 -4.632 5.654 1.00 96.06 99 MET A N 1
ATOM 774 C CA . MET A 1 99 ? 6.348 -4.670 4.227 1.00 96.06 99 MET A CA 1
ATOM 775 C C . MET A 1 99 ? 7.495 -4.170 3.347 1.00 96.06 99 MET A C 1
ATOM 777 O O . MET A 1 99 ? 7.845 -4.820 2.369 1.00 96.06 99 MET A O 1
ATOM 781 N N . ASN A 1 100 ? 8.108 -3.038 3.695 1.00 96.12 100 ASN A N 1
ATOM 782 C CA . ASN A 1 100 ? 9.193 -2.446 2.917 1.00 96.12 100 ASN A CA 1
ATOM 783 C C . ASN A 1 100 ? 10.419 -3.368 2.890 1.00 96.12 100 ASN A C 1
ATOM 785 O O . ASN A 1 100 ? 10.970 -3.615 1.820 1.00 96.12 100 ASN A O 1
ATOM 789 N N . THR A 1 101 ? 10.776 -3.962 4.032 1.00 97.44 101 THR A N 1
ATOM 790 C CA . THR A 1 101 ? 11.867 -4.946 4.112 1.00 97.44 101 THR A CA 1
ATOM 791 C C . THR A 1 101 ? 11.595 -6.129 3.181 1.00 97.44 101 THR A C 1
ATOM 793 O O . THR A 1 101 ? 12.407 -6.412 2.304 1.00 97.44 101 THR A O 1
ATOM 796 N N . ALA A 1 102 ? 10.418 -6.750 3.284 1.00 97.50 102 ALA A N 1
ATOM 797 C CA . ALA A 1 102 ? 10.078 -7.921 2.480 1.00 97.50 102 ALA A CA 1
ATOM 798 C C . ALA A 1 102 ? 9.986 -7.621 0.972 1.00 97.50 102 ALA A C 1
ATOM 800 O O . ALA A 1 102 ? 10.488 -8.388 0.152 1.00 97.50 102 ALA A O 1
ATOM 801 N N . PHE A 1 103 ? 9.388 -6.491 0.581 1.00 97.94 103 PHE A N 1
ATOM 802 C CA . PHE A 1 103 ? 9.326 -6.080 -0.826 1.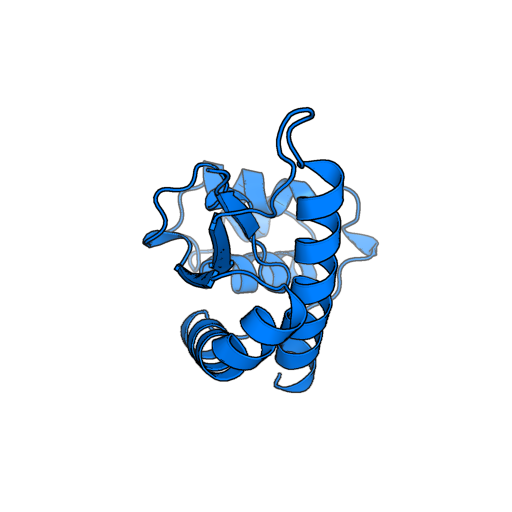00 97.94 103 PHE A CA 1
ATOM 803 C C . PHE A 1 103 ? 10.707 -5.716 -1.378 1.00 97.94 103 PHE A C 1
ATOM 805 O O . PHE A 1 103 ? 11.011 -6.033 -2.528 1.00 97.94 103 PHE A O 1
ATOM 812 N N . THR A 1 104 ? 11.562 -5.093 -0.568 1.00 97.56 104 THR A N 1
ATOM 813 C CA . THR A 1 104 ? 12.942 -4.776 -0.954 1.00 97.56 104 THR A CA 1
ATOM 814 C C . THR A 1 104 ? 13.770 -6.046 -1.145 1.00 97.56 104 THR A C 1
ATOM 816 O O . THR A 1 104 ? 14.502 -6.154 -2.128 1.00 97.56 104 THR A O 1
ATOM 819 N N . GLU A 1 105 ? 13.621 -7.041 -0.271 1.00 97.81 105 GLU A N 1
ATOM 820 C CA . GLU A 1 105 ? 14.263 -8.353 -0.421 1.00 97.81 105 GLU A CA 1
ATOM 821 C C . GLU A 1 105 ? 13.760 -9.097 -1.668 1.00 97.81 105 GLU A C 1
ATOM 823 O O . GLU A 1 105 ? 14.553 -9.665 -2.424 1.00 97.81 105 GLU A O 1
ATOM 828 N N . ALA A 1 106 ? 12.456 -9.026 -1.947 1.00 97.88 106 ALA A N 1
ATOM 829 C CA . ALA A 1 106 ? 11.847 -9.629 -3.129 1.00 97.88 106 ALA A CA 1
ATOM 830 C C . ALA A 1 106 ? 12.097 -8.847 -4.432 1.00 97.88 106 ALA A C 1
ATOM 832 O O . ALA A 1 106 ? 11.821 -9.371 -5.514 1.00 97.88 106 ALA A O 1
ATOM 833 N N . LYS A 1 107 ? 12.646 -7.626 -4.371 1.00 97.69 107 LYS A N 1
ATOM 834 C CA . LYS A 1 107 ? 12.776 -6.710 -5.516 1.00 97.69 107 LYS A CA 1
ATOM 835 C C . LYS A 1 107 ? 13.401 -7.368 -6.745 1.00 97.69 107 LYS A C 1
ATOM 837 O O . LYS A 1 107 ? 12.810 -7.328 -7.818 1.00 97.69 107 LYS A O 1
ATOM 842 N N . LYS A 1 108 ? 14.551 -8.036 -6.594 1.00 97.56 108 LYS A N 1
ATOM 843 C CA . LYS A 1 108 ? 15.242 -8.698 -7.722 1.00 97.56 108 LYS A CA 1
ATOM 844 C C . LYS A 1 108 ? 14.392 -9.792 -8.371 1.00 97.56 108 LYS A C 1
ATOM 846 O O . LYS A 1 108 ? 14.412 -9.967 -9.587 1.00 97.56 108 LYS A O 1
ATOM 851 N N . PHE A 1 109 ? 13.646 -10.537 -7.558 1.00 97.56 109 PHE A N 1
ATOM 852 C CA . PHE A 1 109 ? 12.722 -11.551 -8.052 1.00 97.56 109 PHE A CA 1
ATOM 853 C C . PHE A 1 109 ? 11.564 -10.907 -8.824 1.00 97.56 109 PHE A C 1
ATOM 855 O O . PHE A 1 109 ? 11.234 -11.361 -9.918 1.00 97.56 109 PHE A O 1
ATOM 862 N N . MET A 1 110 ? 10.998 -9.813 -8.305 1.00 97.62 110 MET A N 1
ATOM 863 C CA . MET A 1 110 ? 9.945 -9.054 -8.982 1.00 97.62 110 MET A CA 1
ATOM 864 C C . MET A 1 110 ? 10.428 -8.478 -10.317 1.00 97.62 110 MET A C 1
ATOM 866 O O . MET A 1 110 ? 9.757 -8.669 -11.325 1.00 97.62 110 MET A O 1
ATOM 870 N N . GLU A 1 111 ? 11.609 -7.855 -10.357 1.00 97.06 111 GLU A N 1
ATOM 871 C CA . GLU A 1 111 ? 12.228 -7.331 -11.585 1.00 97.06 111 GLU A CA 1
ATOM 872 C C . GLU A 1 111 ? 12.395 -8.426 -12.643 1.00 97.06 111 GLU A C 1
ATOM 874 O O . GLU A 1 111 ? 12.039 -8.228 -13.804 1.00 97.06 111 GLU A O 1
ATOM 879 N N . SER A 1 112 ? 12.851 -9.617 -12.240 1.00 97.00 112 SER A N 1
ATOM 880 C CA . SER A 1 112 ? 12.977 -10.766 -13.142 1.00 97.00 112 SER A CA 1
ATOM 881 C C . SER A 1 112 ? 11.630 -11.250 -13.689 1.00 97.00 112 SER A C 1
ATOM 883 O O . SER A 1 112 ? 11.575 -11.705 -14.831 1.00 97.00 112 SER A O 1
ATOM 885 N N . LYS A 1 113 ? 10.552 -11.175 -12.899 1.00 96.38 113 LYS A N 1
ATOM 886 C CA . LYS A 1 113 ? 9.205 -11.587 -13.324 1.00 96.38 113 LYS A CA 1
ATOM 887 C C . LYS A 1 113 ? 8.493 -10.537 -14.172 1.00 96.38 113 LYS A C 1
ATOM 889 O O . LYS A 1 113 ? 7.768 -10.905 -15.089 1.00 96.38 113 LYS A O 1
ATOM 894 N N . ILE A 1 114 ? 8.689 -9.259 -13.862 1.00 94.31 114 ILE A N 1
ATOM 895 C CA . ILE A 1 114 ? 8.027 -8.134 -14.531 1.00 94.31 114 ILE A CA 1
ATOM 896 C C . ILE A 1 114 ? 8.766 -7.753 -15.822 1.00 94.31 114 ILE A C 1
ATOM 898 O O . ILE A 1 114 ? 8.130 -7.371 -16.801 1.00 94.31 114 ILE A O 1
ATOM 902 N N . GLY A 1 115 ? 10.096 -7.871 -15.844 1.00 93.50 115 GLY A N 1
ATOM 903 C CA . GLY A 1 115 ? 10.927 -7.510 -16.993 1.00 93.50 115 GLY A CA 1
ATOM 904 C C . GLY A 1 115 ? 11.274 -6.019 -17.085 1.00 93.50 115 GLY A C 1
ATOM 905 O O . GLY A 1 115 ? 11.673 -5.559 -18.151 1.00 93.50 115 GLY A O 1
ATOM 906 N N . CYS A 1 116 ? 11.134 -5.257 -15.995 1.00 94.25 116 CYS A N 1
ATOM 907 C CA . CYS A 1 116 ? 11.566 -3.858 -15.901 1.00 94.25 116 CYS A CA 1
ATOM 908 C C . CYS A 1 116 ? 12.099 -3.530 -14.496 1.00 94.25 116 CYS A C 1
ATOM 910 O O . CYS A 1 116 ? 11.943 -4.325 -13.569 1.00 94.25 116 CYS A O 1
ATOM 912 N N . SER A 1 117 ? 12.703 -2.347 -14.337 1.00 96.25 117 SER A N 1
ATOM 913 C CA . SER A 1 117 ? 13.168 -1.850 -13.033 1.00 96.25 117 SER A CA 1
ATOM 914 C C . SER A 1 117 ? 11.997 -1.679 -12.062 1.00 96.25 117 SER A C 1
ATOM 916 O O . SER A 1 117 ? 10.941 -1.173 -12.458 1.00 96.25 117 SER A O 1
ATOM 918 N N . VAL A 1 118 ? 12.183 -2.066 -10.799 1.00 97.62 118 VAL A N 1
ATOM 919 C CA . VAL A 1 118 ? 11.172 -1.925 -9.742 1.00 97.62 118 VAL A CA 1
ATOM 920 C C . VAL A 1 118 ? 11.673 -0.963 -8.666 1.00 97.62 118 VAL A C 1
ATOM 922 O O . VAL A 1 118 ? 12.743 -1.136 -8.085 1.00 97.62 118 VAL A O 1
ATOM 925 N N . GLU A 1 119 ? 10.881 0.052 -8.355 1.00 97.25 119 GLU A N 1
ATOM 926 C CA . GLU A 1 119 ? 11.121 1.008 -7.272 1.00 97.25 119 GLU A CA 1
ATOM 927 C C . GLU A 1 119 ? 10.127 0.716 -6.144 1.00 97.25 119 GLU A C 1
ATOM 929 O O . GLU A 1 119 ? 8.925 0.653 -6.388 1.00 97.25 119 GLU A O 1
ATOM 934 N N . ILE A 1 120 ? 10.618 0.487 -4.923 1.00 97.81 120 ILE A N 1
ATOM 935 C CA . ILE A 1 120 ? 9.773 0.273 -3.741 1.00 97.81 120 ILE A CA 1
ATOM 936 C C . ILE A 1 120 ? 9.789 1.563 -2.931 1.00 97.81 120 ILE A C 1
ATOM 938 O O . ILE A 1 120 ? 10.859 2.021 -2.535 1.00 97.81 120 ILE A O 1
ATOM 942 N N . GLU A 1 121 ? 8.616 2.137 -2.689 1.00 96.62 121 GLU A N 1
ATOM 943 C CA . GLU A 1 121 ? 8.470 3.417 -1.996 1.00 96.62 121 GLU A CA 1
ATOM 944 C C . GLU A 1 121 ? 7.436 3.315 -0.879 1.00 96.62 121 GLU A C 1
ATOM 946 O O . GLU A 1 121 ? 6.432 2.605 -0.985 1.00 96.62 121 GLU A O 1
ATOM 951 N N . SER A 1 122 ? 7.649 4.073 0.189 1.00 96.12 122 SER A N 1
ATOM 952 C CA . SER A 1 122 ? 6.618 4.312 1.193 1.00 96.12 122 SER A CA 1
ATOM 953 C C . SER A 1 122 ? 5.630 5.353 0.665 1.00 96.12 122 SER A C 1
ATOM 955 O O . SER A 1 122 ? 6.018 6.300 -0.014 1.00 96.12 122 SER A O 1
ATOM 957 N N . GLU A 1 123 ? 4.349 5.236 1.010 1.00 95.31 123 GLU A N 1
ATOM 958 C CA . GLU A 1 123 ? 3.322 6.208 0.607 1.00 95.31 123 GLU A CA 1
ATOM 959 C C . GLU A 1 123 ? 3.683 7.661 0.953 1.00 95.31 123 GLU A C 1
ATOM 961 O O . GLU A 1 123 ? 3.430 8.553 0.151 1.00 95.31 123 GLU A O 1
ATOM 966 N N . SER A 1 124 ? 4.298 7.894 2.114 1.00 92.19 124 SER A N 1
ATOM 967 C CA . SER A 1 124 ? 4.724 9.224 2.565 1.00 92.19 124 SER A CA 1
ATOM 968 C C . SER A 1 124 ? 5.927 9.789 1.807 1.00 92.19 124 SER A C 1
ATOM 970 O O . SER A 1 124 ? 6.176 10.988 1.876 1.00 92.19 124 SER A O 1
ATOM 972 N N . GLU A 1 125 ? 6.695 8.933 1.137 1.00 94.00 125 GLU A N 1
ATOM 973 C CA . GLU A 1 125 ? 7.935 9.289 0.437 1.00 94.00 125 GLU A CA 1
ATOM 974 C C . GLU A 1 125 ? 7.733 9.374 -1.082 1.00 94.00 125 GLU A C 1
ATOM 976 O O . GLU A 1 125 ? 8.587 9.906 -1.787 1.00 94.00 125 GLU A O 1
ATOM 981 N N . SER A 1 126 ? 6.604 8.870 -1.589 1.00 93.44 126 SER A N 1
ATOM 982 C CA . SER A 1 126 ? 6.306 8.828 -3.018 1.00 93.44 126 SER A CA 1
ATOM 983 C C . SER A 1 126 ? 5.735 10.155 -3.522 1.00 93.44 126 SER A C 1
ATOM 985 O O . SER A 1 126 ? 4.782 10.702 -2.964 1.00 93.44 126 SER A O 1
ATOM 987 N N . ASP A 1 127 ? 6.257 10.640 -4.647 1.00 93.44 127 ASP A N 1
ATOM 988 C CA . ASP A 1 127 ? 5.726 11.799 -5.377 1.00 93.44 127 ASP A CA 1
ATOM 989 C C . ASP A 1 127 ? 4.567 11.429 -6.328 1.00 93.44 127 ASP A C 1
ATOM 991 O O . ASP A 1 127 ? 3.960 12.293 -6.973 1.00 93.44 127 ASP A O 1
ATOM 995 N N . SER A 1 128 ? 4.224 10.140 -6.421 1.00 93.25 128 SER A N 1
ATOM 9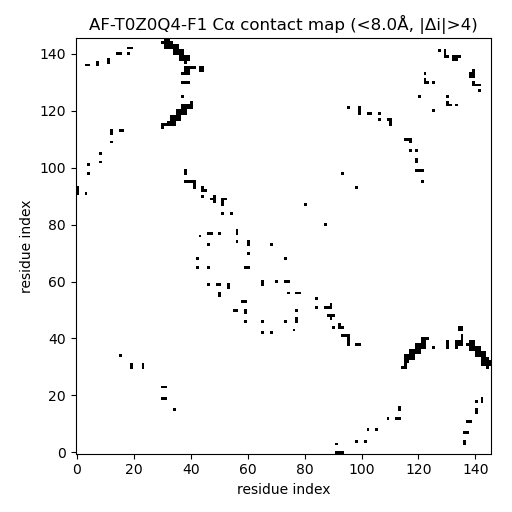96 C CA . SER A 1 128 ? 3.173 9.671 -7.313 1.00 93.25 128 SER A CA 1
ATOM 997 C C . SER A 1 128 ? 1.794 10.123 -6.838 1.00 93.25 128 SER A C 1
ATOM 999 O O . SER A 1 128 ? 1.364 9.876 -5.710 1.00 93.25 128 SER A O 1
ATOM 1001 N N . LYS A 1 129 ? 0.982 10.635 -7.772 1.00 92.44 129 LYS A N 1
ATOM 1002 C CA . LYS A 1 129 ? -0.453 10.901 -7.539 1.00 92.44 129 LYS A CA 1
ATOM 1003 C C . LYS A 1 129 ? -1.233 9.642 -7.141 1.00 92.44 129 LYS A C 1
ATOM 1005 O O . LYS A 1 129 ? -2.371 9.733 -6.669 1.00 92.44 129 LYS A O 1
ATOM 1010 N N . ARG A 1 130 ? -0.659 8.457 -7.369 1.00 93.00 130 ARG A N 1
ATOM 1011 C CA . ARG A 1 130 ? -1.250 7.166 -7.021 1.00 93.00 130 ARG A CA 1
ATOM 1012 C C . ARG A 1 130 ? -0.902 6.724 -5.599 1.00 93.00 130 ARG A C 1
ATOM 1014 O O . ARG A 1 130 ? -1.570 5.813 -5.127 1.00 93.00 130 ARG A O 1
ATOM 1021 N N . ALA A 1 131 ? 0.026 7.378 -4.895 1.00 94.12 131 ALA A N 1
ATOM 1022 C CA . ALA A 1 131 ? 0.449 6.996 -3.543 1.00 94.12 131 ALA A CA 1
ATOM 1023 C C . ALA A 1 131 ? -0.733 6.838 -2.571 1.00 94.12 131 ALA A C 1
ATOM 1025 O O . ALA A 1 131 ? -0.910 5.775 -1.980 1.00 94.12 131 ALA A O 1
ATOM 1026 N N . SER A 1 132 ? -1.650 7.816 -2.564 1.00 92.12 132 SER A N 1
ATOM 1027 C CA . SER A 1 132 ? -2.889 7.791 -1.758 1.00 92.12 132 SER A CA 1
ATOM 1028 C C . SER A 1 132 ? -3.802 6.574 -1.992 1.00 92.12 132 SER A C 1
ATOM 1030 O O . SER A 1 132 ? -4.717 6.298 -1.207 1.00 92.12 132 SER A O 1
ATOM 1032 N N . ARG A 1 133 ? -3.601 5.838 -3.093 1.00 93.56 133 ARG A N 1
ATOM 1033 C CA . ARG A 1 133 ? -4.380 4.648 -3.461 1.00 93.56 133 ARG A CA 1
ATOM 1034 C C . ARG A 1 133 ? -3.810 3.357 -2.884 1.00 93.56 133 ARG A C 1
ATOM 1036 O O . ARG A 1 133 ? -4.487 2.343 -3.011 1.00 93.56 133 ARG A O 1
ATOM 1043 N N . ALA A 1 134 ? -2.629 3.384 -2.268 1.00 96.00 134 ALA A N 1
ATOM 1044 C CA . ALA A 1 134 ? -2.051 2.208 -1.633 1.00 96.00 134 ALA A CA 1
ATOM 1045 C C . ALA A 1 134 ? -2.958 1.709 -0.496 1.00 96.00 134 ALA A C 1
ATOM 1047 O O . ALA A 1 134 ? -3.478 2.503 0.295 1.00 96.00 134 ALA A O 1
ATOM 1048 N N . GLU A 1 135 ? -3.153 0.397 -0.423 1.00 94.38 135 GLU A N 1
ATOM 1049 C CA . GLU A 1 135 ? -3.903 -0.305 0.621 1.00 94.38 135 GLU A CA 1
ATOM 1050 C C . GLU A 1 135 ? -2.960 -1.269 1.359 1.00 94.38 135 GLU A C 1
ATOM 1052 O O . GLU A 1 135 ? -1.899 -1.629 0.850 1.00 94.38 135 GLU A O 1
ATOM 1057 N N . THR A 1 136 ?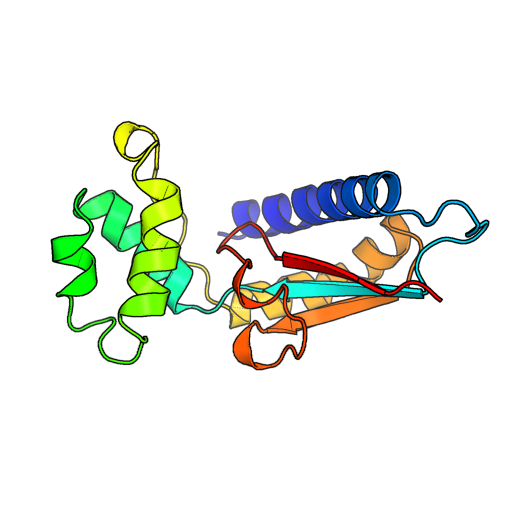 -3.357 -1.743 2.541 1.00 89.75 136 THR A N 1
ATOM 1058 C CA . THR A 1 136 ? -2.485 -2.525 3.435 1.00 89.75 136 THR A CA 1
ATOM 1059 C C . THR A 1 136 ? -1.842 -3.758 2.795 1.00 89.75 136 THR A C 1
ATOM 1061 O O . THR A 1 136 ? -0.638 -3.939 2.915 1.00 89.75 136 THR A O 1
ATOM 1064 N N . LEU A 1 137 ? -2.625 -4.600 2.116 1.00 93.88 137 LEU A N 1
ATOM 1065 C CA . LEU A 1 137 ? -2.125 -5.803 1.427 1.00 93.88 137 LEU A CA 1
ATOM 1066 C C . LEU A 1 137 ? -2.140 -5.652 -0.097 1.00 93.88 137 LEU A C 1
ATOM 1068 O O . LEU A 1 137 ? -1.904 -6.617 -0.824 1.00 93.88 137 LEU A O 1
ATOM 1072 N N . LYS A 1 138 ? -2.449 -4.447 -0.584 1.00 95.00 138 LYS A N 1
ATOM 1073 C CA . LYS A 1 138 ? -2.534 -4.138 -2.007 1.00 95.00 138 LYS A CA 1
ATOM 1074 C C . LYS A 1 138 ? -1.804 -2.821 -2.276 1.00 95.00 138 LYS A C 1
ATOM 1076 O O . LYS A 1 138 ? -2.425 -1.754 -2.207 1.00 95.00 138 LYS A O 1
ATOM 1081 N N . PRO A 1 139 ? -0.494 -2.891 -2.561 1.00 96.88 139 PRO A N 1
ATOM 1082 C CA . PRO A 1 139 ? 0.298 -1.729 -2.932 1.00 96.88 139 PRO A CA 1
ATOM 1083 C C . PRO A 1 139 ? -0.316 -0.967 -4.106 1.00 96.88 139 PRO A C 1
ATOM 1085 O O . PRO A 1 139 ? -1.012 -1.534 -4.955 1.00 96.88 139 PRO A O 1
ATOM 1088 N N . SER A 1 140 ? -0.034 0.330 -4.182 1.00 97.12 140 SER A N 1
ATOM 1089 C CA . SER A 1 140 ? -0.330 1.084 -5.395 1.00 97.12 140 SER A CA 1
ATOM 1090 C C . SER A 1 140 ? 0.794 0.895 -6.405 1.00 97.12 140 SER A C 1
ATOM 1092 O O . SER A 1 140 ? 1.966 0.925 -6.055 1.00 97.12 140 SER A O 1
ATOM 1094 N N . ILE A 1 141 ? 0.424 0.732 -7.670 1.00 97.00 141 ILE A N 1
ATOM 1095 C CA . ILE A 1 141 ? 1.356 0.522 -8.778 1.00 97.00 141 ILE A CA 1
ATOM 1096 C C . ILE A 1 141 ? 1.311 1.742 -9.687 1.00 97.00 141 ILE A C 1
ATOM 1098 O O . ILE A 1 141 ? 0.213 2.162 -10.070 1.00 97.00 141 ILE A O 1
ATOM 1102 N N . ASP A 1 142 ? 2.473 2.275 -10.055 1.00 95.31 142 ASP A N 1
ATOM 1103 C CA . ASP A 1 142 ? 2.634 3.345 -11.039 1.00 95.31 142 ASP A CA 1
ATOM 1104 C C . ASP A 1 142 ? 3.681 2.952 -12.089 1.00 95.31 142 ASP A C 1
ATOM 1106 O O . ASP A 1 142 ? 4.848 2.745 -11.765 1.00 95.31 142 ASP A O 1
ATOM 1110 N N . ALA A 1 143 ? 3.253 2.791 -13.342 1.00 94.06 143 ALA A N 1
ATOM 1111 C CA . ALA A 1 143 ? 4.136 2.406 -14.440 1.00 94.06 143 ALA A CA 1
ATOM 1112 C C . ALA A 1 143 ? 4.675 3.662 -15.132 1.00 94.06 143 ALA A C 1
ATOM 1114 O O . ALA A 1 143 ? 3.903 4.469 -15.656 1.00 94.06 143 ALA A O 1
ATOM 1115 N N . VAL A 1 144 ? 5.997 3.808 -15.151 1.00 91.81 144 VAL A N 1
ATOM 1116 C CA . VAL A 1 144 ? 6.697 4.932 -15.771 1.00 91.81 144 VAL A CA 1
ATOM 1117 C C . VAL A 1 144 ? 7.092 4.529 -17.186 1.00 91.81 144 VAL A C 1
ATOM 1119 O O . VAL A 1 144 ? 8.000 3.723 -17.397 1.00 91.81 144 VAL A O 1
ATOM 1122 N N . TRP A 1 145 ? 6.379 5.079 -18.163 1.00 90.44 145 TRP A N 1
ATOM 1123 C CA . TRP A 1 145 ? 6.649 4.872 -19.584 1.00 90.44 145 TRP A CA 1
ATOM 1124 C C . TRP A 1 145 ? 7.740 5.834 -20.073 1.00 90.44 145 TRP A C 1
ATOM 1126 O O . TRP A 1 145 ? 7.919 6.909 -19.496 1.00 90.44 145 TRP A O 1
ATOM 1136 N N . ALA A 1 146 ? 8.501 5.398 -21.078 1.00 77.31 146 ALA A N 1
ATOM 1137 C CA . ALA A 1 146 ? 9.541 6.198 -21.725 1.00 77.31 146 ALA A CA 1
ATOM 1138 C C . ALA A 1 146 ? 8.950 7.179 -22.745 1.00 77.31 146 ALA A C 1
ATOM 1140 O O . ALA A 1 146 ? 7.887 6.850 -23.321 1.00 77.31 146 ALA A O 1
#

Radius of gyration: 16.25 Å; Cα contacts (8 Å, |Δi|>4): 189; chains: 1; bounding box: 36×30×50 Å

Mean predicted aligned error: 3.45 Å

Foldseek 3Di:
DVVLLVVLLVVQLVVLLVCQVVVPDPPDPDTFQEKEWEAEALVQLVLLQVCLVPVDLVVSLPDPVCVVPDSVLSSVSVVVCNVVSVPRDRDPRDHPVNSQVSCVVCQVVSCVSNVHHYHYHYLVGDPDPQSSVHHNSHTGMDGHHD

Solvent-accessible surface area (backbone atoms only — not comparable to full-atom values): 8496 Å² total; per-residue (Å²): 100,68,66,60,50,54,51,28,52,55,52,46,53,54,50,48,53,50,48,51,72,75,64,60,54,93,85,52,91,65,77,50,60,31,33,40,40,21,37,26,54,52,64,52,43,53,51,52,37,42,35,51,72,67,73,39,67,68,61,50,77,67,36,75,92,47,68,90,49,57,66,68,59,54,50,58,58,53,56,75,46,61,89,45,55,91,73,56,69,71,68,75,91,66,48,42,68,58,51,50,52,54,51,59,71,43,37,67,59,48,25,70,73,70,72,33,49,69,44,82,36,48,29,92,76,45,89,52,91,52,24,88,65,23,33,73,72,44,58,21,77,47,76,41,69,122